Protein AF-A0A358RMM8-F1 (afdb_monomer_lite)

Sequence (180 aa):
MFLTFLRESLRFSTVFLYGSTGETITQKSGHLNLGTPGVMCIGAIGGSFGELWYIRSLSDLSQMNGFLAVFIPILTALLFGGLAGVLFSFFTVTLRCNQNVVGLTITTFGVGLNKFVLGNMDNTGFGEAWKYFIKSFPCANDNWFTQLFFSYGTLVYLALIIAVIVTIVFKKTRVGLTLR

pLDDT: mean 84.47, std 10.39, range [49.59, 96.62]

Secondary structure (DSSP, 8-state):
-HHHHHHHHHHHHHHHHHHHHHHHHHHHTT---TTHHHHHHHHHHHHHHHHHHHHHH-S-GGG--HHHHHHHHHHHHHHHHHHHHHHHHIIIIIS---HHHHHHHHHHHHHHHHHHHHHTS--TTHHHHHHHHH-----S---HHHHHHS-S-HHHHHHHHHHHHHHHHHHHSHHHHHT-

Foldseek 3Di:
DVLVVLQVVLVVVLLVLVLVLVQVLQVLQVARALQSQLLQLQLQLQLVVQLVVQVVVDPDLVPDDLVSLPVRSNVRSCVRSVVLVVVLCCCCPVVVDDNVVSRVVSNVVSVVVSCVRVVPDDCPSVVVSVCSQQDFDPDPDPDPVCCNPGRHGPSSVVSVVSSVVSVCCLPPHPVVVVSD

Radius of gyration: 18.49 Å; chains: 1; bounding box: 54×29×51 Å

Structure (mmCIF, N/CA/C/O backbone):
data_AF-A0A358RMM8-F1
#
_entry.id   AF-A0A358RMM8-F1
#
loop_
_atom_site.group_PDB
_atom_site.id
_atom_site.type_symbol
_atom_site.label_atom_id
_atom_site.label_alt_id
_atom_site.label_comp_id
_atom_site.label_asym_id
_atom_site.label_entity_id
_atom_site.label_seq_id
_atom_site.pdbx_PDB_ins_code
_atom_site.Cartn_x
_atom_site.Cartn_y
_atom_site.Cartn_z
_atom_site.occupancy
_atom_site.B_iso_or_equiv
_atom_site.auth_seq_id
_atom_site.auth_comp_id
_atom_site.auth_asym_id
_atom_site.auth_atom_id
_atom_site.pdbx_PDB_model_num
ATOM 1 N N . MET A 1 1 ? 23.480 -16.554 -6.316 1.00 76.00 1 MET A N 1
ATOM 2 C CA . MET A 1 1 ? 22.269 -17.265 -5.847 1.00 76.00 1 MET A CA 1
ATOM 3 C C . MET A 1 1 ? 21.870 -16.868 -4.423 1.00 76.00 1 MET A C 1
ATOM 5 O O . MET A 1 1 ? 20.740 -16.446 -4.232 1.00 76.00 1 MET A O 1
ATOM 9 N N . PHE A 1 2 ? 22.772 -16.920 -3.434 1.00 83.88 2 PHE A N 1
ATOM 10 C CA . PHE A 1 2 ? 22.444 -16.519 -2.053 1.00 83.88 2 PHE A CA 1
ATOM 11 C C . PHE A 1 2 ? 22.125 -15.015 -1.898 1.00 83.88 2 PHE A C 1
ATOM 13 O O . PHE A 1 2 ? 21.100 -14.650 -1.331 1.00 83.88 2 PHE A O 1
ATOM 20 N N . LEU A 1 3 ? 22.942 -14.129 -2.481 1.00 77.19 3 LEU A N 1
ATOM 21 C CA . LEU A 1 3 ? 22.720 -12.672 -2.421 1.00 77.19 3 LEU A CA 1
ATOM 22 C C . LEU A 1 3 ? 21.429 -12.220 -3.125 1.00 77.19 3 LEU A C 1
ATOM 24 O O . LEU A 1 3 ? 20.784 -11.269 -2.694 1.00 77.19 3 LEU A O 1
ATOM 28 N N . THR A 1 4 ? 21.038 -12.894 -4.208 1.00 78.88 4 THR A N 1
ATOM 29 C CA . THR A 1 4 ? 19.780 -12.611 -4.914 1.00 78.88 4 THR A CA 1
ATOM 30 C C . THR A 1 4 ? 18.577 -13.082 -4.102 1.00 78.88 4 THR A C 1
ATOM 32 O O . THR A 1 4 ? 17.610 -12.339 -3.983 1.00 78.88 4 THR A O 1
ATOM 35 N N . PHE A 1 5 ? 18.667 -14.256 -3.470 1.00 85.44 5 PHE A N 1
ATOM 36 C CA . PHE A 1 5 ? 17.642 -14.741 -2.543 1.00 85.44 5 PHE A CA 1
ATOM 37 C C . PHE A 1 5 ? 17.411 -13.769 -1.375 1.00 85.44 5 PHE A C 1
ATOM 39 O O . PHE A 1 5 ? 16.267 -13.423 -1.079 1.00 85.44 5 PHE A O 1
ATOM 46 N N . LEU A 1 6 ? 18.484 -13.281 -0.745 1.00 82.81 6 LEU A N 1
ATOM 47 C CA . LEU A 1 6 ? 18.395 -12.365 0.396 1.00 82.81 6 LEU A CA 1
ATOM 48 C C . LEU A 1 6 ? 17.762 -11.018 0.004 1.00 82.81 6 LEU A C 1
ATOM 50 O O . LEU A 1 6 ? 16.899 -10.505 0.715 1.00 82.81 6 LEU A O 1
ATOM 54 N N . ARG A 1 7 ? 18.124 -10.489 -1.170 1.00 79.75 7 ARG A N 1
ATOM 55 C CA . ARG A 1 7 ? 17.565 -9.242 -1.711 1.00 79.75 7 ARG A CA 1
ATOM 56 C C . ARG A 1 7 ? 16.063 -9.342 -1.984 1.00 79.75 7 ARG A C 1
ATOM 58 O O . ARG A 1 7 ? 15.304 -8.469 -1.569 1.00 79.75 7 ARG A O 1
ATOM 65 N N . GLU A 1 8 ? 15.627 -10.405 -2.657 1.00 81.81 8 GLU A N 1
ATOM 66 C CA . GLU A 1 8 ? 14.204 -10.617 -2.950 1.00 81.81 8 GLU A CA 1
ATOM 67 C C . GLU A 1 8 ? 13.405 -10.877 -1.666 1.00 81.81 8 GLU A C 1
ATOM 69 O O . GLU A 1 8 ? 12.317 -10.327 -1.497 1.00 81.81 8 GLU A O 1
ATOM 74 N N . SER A 1 9 ? 13.974 -11.622 -0.712 1.00 86.25 9 SER A N 1
ATOM 75 C CA . SER A 1 9 ? 13.347 -11.871 0.595 1.00 86.25 9 SER A CA 1
ATOM 76 C C . SER A 1 9 ? 13.086 -10.574 1.367 1.00 86.25 9 SER A C 1
ATOM 78 O O . SER A 1 9 ? 12.009 -10.402 1.942 1.00 86.25 9 SER A O 1
ATOM 80 N N . LEU A 1 10 ? 14.029 -9.626 1.345 1.00 84.50 10 LEU A N 1
ATOM 81 C CA . LEU A 1 10 ? 13.852 -8.308 1.966 1.00 84.50 10 LEU A CA 1
ATOM 82 C C . LEU A 1 10 ? 12.796 -7.463 1.240 1.00 84.50 10 LEU A C 1
ATOM 84 O O . LEU A 1 10 ? 11.979 -6.800 1.889 1.00 84.50 10 LEU A O 1
ATOM 88 N N . ARG A 1 11 ? 12.739 -7.542 -0.095 1.00 82.06 11 ARG A N 1
ATOM 89 C CA . ARG A 1 11 ? 11.693 -6.866 -0.876 1.00 82.06 11 ARG A CA 1
ATOM 90 C C . ARG A 1 11 ? 10.300 -7.398 -0.533 1.00 82.06 11 ARG A C 1
ATOM 92 O O . ARG A 1 11 ? 9.399 -6.602 -0.285 1.00 82.06 11 ARG A O 1
ATOM 99 N N . PHE A 1 12 ? 10.129 -8.716 -0.430 1.00 86.12 12 PHE A N 1
ATOM 100 C CA . PHE A 1 12 ? 8.861 -9.320 0.001 1.00 86.12 12 PHE A CA 1
ATOM 101 C C . PHE A 1 12 ? 8.510 -8.978 1.453 1.00 86.12 12 PHE A C 1
ATOM 103 O O . PHE A 1 12 ? 7.369 -8.620 1.744 1.00 86.12 12 PHE A O 1
ATOM 110 N N . SER A 1 13 ? 9.493 -9.006 2.355 1.00 88.56 13 SER A N 1
ATOM 111 C CA . SER A 1 13 ? 9.302 -8.644 3.767 1.00 88.56 13 SER A CA 1
ATOM 112 C C . SER A 1 13 ? 8.791 -7.212 3.942 1.00 88.56 13 SER A C 1
ATOM 114 O O . SER A 1 13 ? 8.026 -6.940 4.862 1.00 88.56 13 SER A O 1
ATOM 116 N N . THR A 1 14 ? 9.150 -6.301 3.034 1.00 89.25 14 THR A N 1
ATOM 117 C CA . THR A 1 14 ? 8.684 -4.904 3.057 1.00 89.25 14 THR A CA 1
ATOM 118 C C . THR A 1 14 ? 7.162 -4.800 2.938 1.00 89.25 14 THR A C 1
ATOM 120 O O . THR A 1 14 ? 6.541 -4.004 3.641 1.00 89.25 14 THR A O 1
ATOM 123 N N . VAL A 1 15 ? 6.537 -5.630 2.096 1.00 89.50 15 VAL A N 1
ATOM 124 C CA . VAL A 1 15 ? 5.073 -5.653 1.930 1.00 89.50 15 VAL A CA 1
ATOM 125 C C . VAL A 1 15 ? 4.395 -6.052 3.244 1.00 89.50 15 VAL A C 1
ATOM 127 O O . VAL A 1 15 ? 3.445 -5.403 3.683 1.00 89.50 15 VAL A O 1
ATOM 130 N N . PHE A 1 16 ? 4.938 -7.065 3.924 1.00 90.62 16 PHE A N 1
ATOM 131 C CA . PHE A 1 16 ? 4.472 -7.475 5.248 1.00 90.62 16 PHE A CA 1
ATOM 132 C C . PHE A 1 16 ? 4.758 -6.427 6.328 1.00 90.62 16 PHE A C 1
ATOM 134 O O . PHE A 1 16 ? 3.953 -6.277 7.247 1.00 90.62 16 PHE A O 1
ATOM 141 N N . LEU A 1 17 ? 5.855 -5.671 6.226 1.00 92.81 17 LEU A N 1
ATOM 142 C CA . LEU A 1 17 ? 6.174 -4.596 7.167 1.00 92.81 17 LEU A CA 1
ATOM 143 C C . LEU A 1 17 ? 5.111 -3.489 7.131 1.00 92.81 17 LEU A C 1
ATOM 145 O O . LEU A 1 17 ? 4.651 -3.064 8.189 1.00 92.81 17 LEU A O 1
ATOM 149 N N . TYR A 1 18 ? 4.660 -3.071 5.944 1.00 91.75 18 TYR A N 1
ATOM 150 C CA . TYR A 1 18 ? 3.551 -2.116 5.817 1.00 91.75 18 TYR A CA 1
ATOM 151 C C . TYR A 1 18 ? 2.260 -2.642 6.451 1.00 91.75 18 TYR A C 1
ATOM 153 O O . TYR A 1 18 ? 1.663 -1.956 7.283 1.00 91.75 18 TYR A O 1
ATOM 161 N N . GLY A 1 19 ? 1.854 -3.865 6.091 1.00 91.00 19 GLY A N 1
ATOM 162 C CA . GLY A 1 19 ? 0.629 -4.481 6.609 1.00 91.00 19 GLY A CA 1
ATOM 163 C C . GLY A 1 19 ? 0.654 -4.637 8.131 1.00 91.00 19 GLY A C 1
ATOM 164 O O . GLY A 1 19 ? -0.233 -4.143 8.823 1.00 91.00 19 GLY A O 1
ATOM 165 N N . SER A 1 20 ? 1.716 -5.242 8.666 1.00 91.25 20 SER A N 1
ATOM 166 C CA . SER A 1 20 ? 1.875 -5.476 10.109 1.00 91.25 20 SER A CA 1
ATOM 167 C C . SER A 1 20 ? 1.987 -4.185 10.921 1.00 91.25 20 SER A C 1
ATOM 169 O O . SER A 1 20 ? 1.448 -4.116 12.026 1.00 91.25 20 SER A O 1
ATOM 171 N N . THR A 1 21 ? 2.627 -3.139 10.388 1.00 92.44 21 THR A N 1
ATOM 172 C CA . THR A 1 21 ? 2.694 -1.835 11.066 1.00 92.44 21 THR A CA 1
ATOM 173 C C . THR A 1 21 ? 1.305 -1.203 11.170 1.00 92.44 21 THR A C 1
ATOM 175 O O . THR A 1 21 ? 0.922 -0.744 12.246 1.00 92.44 21 THR A O 1
ATOM 178 N N . GLY A 1 22 ? 0.518 -1.226 10.088 1.00 89.88 22 GLY A N 1
ATOM 179 C CA . GLY A 1 22 ? -0.867 -0.741 10.096 1.00 89.88 22 GLY A CA 1
ATOM 180 C C . GLY A 1 22 ? -1.774 -1.548 11.031 1.00 89.88 22 GLY A C 1
ATOM 181 O O . GLY A 1 22 ? -2.558 -0.986 11.802 1.00 89.88 22 GLY A O 1
ATOM 182 N N . GLU A 1 23 ? -1.625 -2.870 11.025 1.00 89.38 23 GLU A N 1
ATOM 183 C CA . GLU A 1 23 ? -2.410 -3.754 11.882 1.00 89.38 23 GLU A CA 1
ATOM 184 C C . GLU A 1 23 ? -2.037 -3.606 13.360 1.00 89.38 23 GLU A C 1
ATOM 186 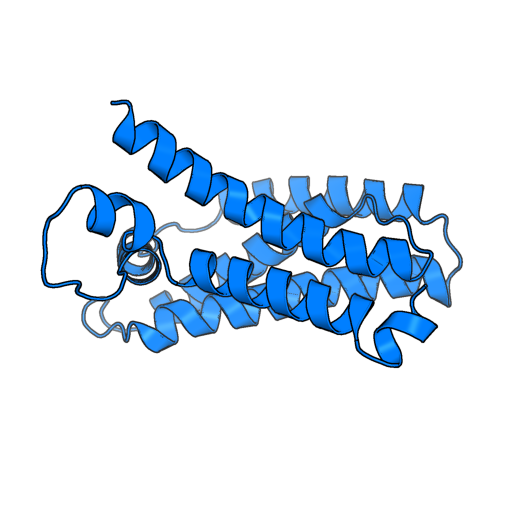O O . GLU A 1 23 ? -2.924 -3.567 14.207 1.00 89.38 23 GLU A O 1
ATOM 191 N N . THR A 1 24 ? -0.757 -3.388 13.680 1.00 90.00 24 THR A N 1
ATOM 192 C CA . THR A 1 24 ? -0.313 -3.061 15.046 1.00 90.00 24 THR A CA 1
ATOM 193 C C . THR A 1 24 ? -1.024 -1.815 15.570 1.00 90.00 24 THR A C 1
ATOM 195 O O . THR A 1 24 ? -1.453 -1.789 16.724 1.00 90.00 24 THR A O 1
ATOM 198 N N . ILE A 1 25 ? -1.188 -0.787 14.729 1.00 89.31 25 ILE A N 1
ATOM 199 C CA . ILE A 1 25 ? -1.910 0.434 15.108 1.00 89.31 25 ILE A CA 1
ATOM 200 C C . ILE A 1 25 ? -3.386 0.144 15.379 1.00 89.31 25 ILE A C 1
ATOM 202 O O . ILE A 1 25 ? -3.936 0.624 16.369 1.00 89.31 25 ILE A O 1
ATOM 206 N N . THR A 1 26 ? -4.003 -0.686 14.544 1.00 87.56 26 THR A N 1
ATOM 207 C CA . THR A 1 26 ? -5.431 -1.023 14.639 1.00 87.56 26 THR A CA 1
ATOM 208 C C . THR A 1 26 ? -5.734 -1.930 15.838 1.00 87.56 26 THR A C 1
ATOM 210 O O . THR A 1 26 ? -6.702 -1.719 16.563 1.00 87.56 26 THR A O 1
ATOM 213 N N . GLN A 1 27 ? -4.865 -2.901 16.123 1.00 87.62 27 GLN A N 1
ATOM 214 C CA . GLN A 1 27 ? -5.005 -3.773 17.291 1.00 87.62 27 GLN A CA 1
ATOM 215 C C . GLN A 1 27 ? -4.853 -2.996 18.597 1.00 87.62 27 GLN A C 1
ATOM 217 O O . GLN A 1 27 ? -5.576 -3.252 19.559 1.00 87.62 27 GLN A O 1
ATOM 222 N N . LYS A 1 28 ? -3.940 -2.020 18.632 1.00 85.19 28 LYS A N 1
ATOM 223 C CA . LYS A 1 28 ? -3.779 -1.136 19.789 1.00 85.19 28 LYS A CA 1
ATOM 224 C C . LYS A 1 28 ? -5.023 -0.276 20.031 1.00 85.19 28 LYS A C 1
ATOM 226 O O . LYS A 1 28 ? -5.439 -0.153 21.173 1.00 85.19 28 LYS A O 1
ATOM 231 N N . SER A 1 29 ? -5.717 0.176 18.985 1.00 80.75 29 SER A N 1
ATOM 232 C CA . SER A 1 29 ? -7.010 0.867 19.128 1.00 80.75 29 SER A CA 1
ATOM 233 C C . SER A 1 29 ? -8.206 -0.049 19.456 1.00 80.75 29 SER A C 1
ATOM 235 O O . SER A 1 29 ? -9.355 0.396 19.397 1.00 80.75 29 SER A O 1
ATOM 237 N N . GLY A 1 30 ? -7.976 -1.323 19.791 1.00 81.25 30 GLY A N 1
ATOM 238 C CA . GLY A 1 30 ? -9.018 -2.261 20.215 1.00 81.25 30 GLY A CA 1
ATOM 239 C C . GLY A 1 30 ? -9.791 -2.928 19.075 1.00 81.25 30 GLY A C 1
ATOM 240 O O . GLY A 1 30 ? -10.842 -3.515 19.325 1.00 81.25 30 GLY A O 1
ATOM 241 N N . HIS A 1 31 ? -9.297 -2.848 17.835 1.00 77.88 31 HIS A N 1
ATOM 242 C CA . HIS A 1 31 ? -9.926 -3.477 16.672 1.00 77.88 31 HIS A CA 1
ATOM 243 C C . HIS A 1 31 ? -9.031 -4.580 16.106 1.00 77.88 31 HIS A C 1
ATOM 245 O O . HIS A 1 31 ? -7.882 -4.344 15.735 1.00 77.88 31 HIS A O 1
ATOM 251 N N . LEU A 1 32 ? -9.563 -5.794 15.987 1.00 77.69 32 LEU A N 1
ATOM 252 C CA . LEU A 1 32 ? -8.839 -6.902 15.367 1.00 77.69 32 LEU A CA 1
ATOM 253 C C . LEU A 1 32 ? -9.298 -7.042 13.912 1.00 77.69 32 LEU A C 1
ATOM 255 O O . LEU A 1 32 ? -10.344 -7.622 13.625 1.00 77.69 32 LEU A O 1
ATOM 259 N N . ASN A 1 33 ? -8.540 -6.445 12.991 1.00 80.69 33 ASN A N 1
ATOM 260 C CA . ASN A 1 33 ? -8.920 -6.365 11.583 1.00 80.69 33 ASN A CA 1
ATOM 261 C C . ASN A 1 33 ? -8.290 -7.494 10.756 1.00 80.69 33 ASN A C 1
ATOM 263 O O . ASN A 1 33 ? -7.222 -7.338 10.177 1.00 80.69 33 ASN A O 1
ATOM 267 N N . LEU A 1 34 ? -9.009 -8.609 10.615 1.00 85.12 34 LEU A N 1
ATOM 268 C CA . LEU A 1 34 ? -8.633 -9.705 9.704 1.00 85.12 34 LEU A CA 1
ATOM 269 C C . LEU A 1 34 ? -8.841 -9.362 8.211 1.00 85.12 34 LEU A C 1
ATOM 271 O O . LEU A 1 34 ? -8.634 -10.200 7.332 1.00 85.12 34 LEU A O 1
ATOM 275 N N . GLY A 1 35 ? -9.259 -8.128 7.918 1.00 88.00 35 GLY A N 1
ATOM 276 C CA . GLY A 1 35 ? -9.442 -7.556 6.587 1.00 88.00 35 GLY A CA 1
ATOM 277 C C . GLY A 1 35 ? -8.182 -6.965 5.956 1.00 88.00 35 GLY A C 1
ATOM 278 O O . GLY A 1 35 ? -8.230 -6.608 4.777 1.00 88.00 35 GLY A O 1
ATOM 279 N N . THR A 1 36 ? -7.060 -6.858 6.686 1.00 91.56 36 THR A N 1
ATOM 280 C CA . THR A 1 36 ? -5.814 -6.242 6.182 1.00 91.56 36 THR A CA 1
ATOM 281 C C . THR A 1 36 ? -5.370 -6.803 4.823 1.00 91.56 36 THR A C 1
ATOM 283 O O . THR A 1 36 ? -5.114 -6.000 3.923 1.00 91.56 36 THR A O 1
ATOM 286 N N . PRO A 1 37 ? -5.345 -8.134 4.585 1.00 92.19 37 PRO A N 1
ATOM 287 C CA . PRO A 1 37 ? -4.954 -8.674 3.280 1.00 92.19 37 PRO A CA 1
ATOM 288 C C . PRO A 1 37 ? -5.880 -8.231 2.135 1.00 92.19 37 PRO A C 1
ATOM 290 O O . PRO A 1 37 ? -5.409 -7.947 1.033 1.00 92.19 37 PRO A O 1
ATOM 293 N N . GLY A 1 38 ? -7.188 -8.121 2.392 1.00 93.12 38 GLY A N 1
ATOM 294 C CA . GLY A 1 38 ? -8.155 -7.587 1.429 1.00 93.12 38 GLY A CA 1
ATOM 295 C C . GLY A 1 38 ? -7.920 -6.122 1.108 1.00 93.12 38 GLY A C 1
ATOM 296 O O . GLY A 1 38 ? -7.892 -5.747 -0.061 1.00 93.12 38 GLY A O 1
ATOM 297 N N . VAL A 1 39 ? -7.691 -5.305 2.138 1.00 94.19 39 VAL A N 1
ATOM 298 C CA . VAL A 1 39 ? -7.376 -3.877 1.984 1.00 94.19 39 VAL A CA 1
ATOM 299 C C . VAL A 1 39 ? -6.085 -3.690 1.185 1.00 94.19 39 VAL A C 1
ATOM 301 O O . VAL A 1 39 ? -6.041 -2.842 0.297 1.00 94.19 39 VAL A O 1
ATOM 304 N N . MET A 1 40 ? -5.061 -4.516 1.426 1.00 94.56 40 MET A N 1
ATOM 305 C CA . MET A 1 40 ? -3.825 -4.514 0.634 1.00 94.56 40 MET A CA 1
ATOM 306 C C . MET A 1 40 ? -4.089 -4.860 -0.837 1.00 94.56 40 MET A C 1
ATOM 308 O O . MET A 1 40 ? -3.548 -4.200 -1.719 1.00 94.56 40 MET A O 1
ATOM 312 N N . CYS A 1 41 ? -4.949 -5.846 -1.112 1.00 94.69 41 CYS A N 1
ATOM 313 C CA . CYS A 1 41 ? -5.349 -6.200 -2.477 1.00 94.69 41 CYS A CA 1
ATOM 314 C C . CYS A 1 41 ? -6.113 -5.060 -3.173 1.00 94.69 41 CYS A C 1
ATOM 316 O O . CYS A 1 41 ? -5.836 -4.751 -4.327 1.00 94.69 41 CYS A O 1
ATOM 318 N N . ILE A 1 42 ? -7.035 -4.393 -2.473 1.00 95.75 42 ILE A N 1
ATOM 319 C CA . ILE A 1 42 ? -7.784 -3.243 -3.008 1.00 95.75 42 ILE A CA 1
ATOM 320 C C . ILE A 1 42 ? -6.850 -2.046 -3.250 1.00 95.75 42 ILE A C 1
ATOM 322 O O . ILE A 1 42 ? -6.961 -1.372 -4.273 1.00 95.75 42 ILE A O 1
ATOM 326 N N . GLY A 1 43 ? -5.890 -1.810 -2.354 1.00 95.06 43 GLY A N 1
ATOM 327 C CA . GLY A 1 43 ? -4.837 -0.815 -2.550 1.00 95.06 43 GLY A CA 1
ATOM 328 C C . GLY A 1 43 ? -3.950 -1.130 -3.758 1.00 95.06 43 GLY A C 1
ATOM 329 O O . GLY A 1 43 ? -3.639 -0.225 -4.527 1.00 95.06 43 GLY A O 1
ATOM 330 N N . ALA A 1 44 ? -3.599 -2.403 -3.977 1.00 93.19 44 ALA A N 1
ATOM 331 C CA . ALA A 1 44 ? -2.849 -2.833 -5.157 1.00 93.19 44 ALA A CA 1
ATOM 332 C C . ALA A 1 44 ? -3.618 -2.545 -6.456 1.00 93.19 44 ALA A C 1
ATOM 334 O O . ALA A 1 44 ? -3.038 -1.983 -7.381 1.00 93.19 44 ALA A O 1
ATOM 335 N N . ILE A 1 45 ? -4.929 -2.818 -6.487 1.00 94.25 45 ILE A N 1
ATOM 336 C CA . ILE A 1 45 ? -5.801 -2.437 -7.611 1.00 94.25 45 ILE A CA 1
ATOM 337 C C . ILE A 1 45 ? -5.734 -0.930 -7.870 1.00 94.25 45 ILE A C 1
ATOM 339 O O . ILE A 1 45 ? -5.521 -0.513 -9.006 1.00 94.25 45 ILE A O 1
ATOM 343 N N . GLY A 1 46 ? -5.891 -0.116 -6.822 1.00 94.69 46 GLY A N 1
ATOM 344 C CA . GLY A 1 46 ? -5.829 1.340 -6.936 1.00 94.69 46 GLY A CA 1
ATOM 345 C C . GLY A 1 46 ? -4.494 1.830 -7.490 1.00 94.69 46 GLY A C 1
ATOM 346 O O . GLY A 1 46 ? -4.482 2.642 -8.412 1.00 94.69 46 GLY A O 1
ATOM 347 N N . GLY A 1 47 ? -3.383 1.295 -6.978 1.00 92.75 47 GLY A N 1
ATOM 348 C CA . GLY A 1 47 ? -2.036 1.639 -7.432 1.00 92.75 47 GLY A CA 1
ATOM 349 C C . GLY A 1 47 ? -1.791 1.270 -8.892 1.00 92.75 47 GLY A C 1
ATOM 350 O O . GLY A 1 47 ? -1.364 2.123 -9.668 1.00 92.75 47 GLY A O 1
ATOM 351 N N . SER A 1 48 ? -2.135 0.042 -9.293 1.00 90.88 48 SER A N 1
ATOM 352 C CA . SER A 1 48 ? -2.028 -0.393 -10.690 1.00 90.88 48 SER A CA 1
ATOM 353 C C . SER A 1 48 ? -2.908 0.449 -11.613 1.00 90.88 48 SER A C 1
ATOM 355 O O . SER A 1 48 ? -2.492 0.801 -12.716 1.00 90.88 48 SER A O 1
ATOM 357 N N . PHE A 1 49 ? -4.110 0.826 -11.169 1.00 91.31 49 PHE A N 1
ATOM 358 C CA . PHE A 1 49 ? -4.991 1.709 -11.932 1.00 91.31 49 PHE A CA 1
ATOM 359 C C . PHE A 1 49 ? -4.403 3.111 -12.100 1.00 91.31 49 PHE A C 1
ATOM 361 O O . PHE A 1 49 ? -4.428 3.650 -13.205 1.00 91.31 49 PHE A O 1
ATOM 368 N N . GLY A 1 50 ? -3.829 3.685 -11.039 1.00 90.50 50 GLY A N 1
ATOM 369 C CA . GLY A 1 50 ? -3.134 4.970 -11.108 1.00 90.50 50 GLY A CA 1
ATOM 370 C C . GLY A 1 50 ? -1.913 4.942 -12.024 1.00 90.50 50 GLY A C 1
ATOM 371 O O . GLY A 1 50 ? -1.680 5.896 -12.764 1.00 90.50 50 GLY A O 1
ATOM 372 N N . GLU A 1 51 ? -1.167 3.839 -12.017 1.00 89.81 51 GLU A N 1
ATOM 373 C CA . GLU A 1 51 ? -0.018 3.623 -12.899 1.00 89.81 51 GLU A CA 1
ATOM 374 C C . GLU A 1 51 ? -0.440 3.557 -14.368 1.00 89.81 51 GLU A C 1
ATOM 376 O O . GLU A 1 51 ? 0.081 4.308 -15.192 1.00 89.81 51 GLU A O 1
ATOM 381 N N . LEU A 1 52 ? -1.446 2.739 -14.691 1.00 89.69 52 LEU A N 1
ATOM 382 C CA . LEU A 1 52 ? -1.971 2.636 -16.052 1.00 89.69 52 LEU A CA 1
ATOM 383 C C . LEU A 1 52 ? -2.579 3.958 -16.527 1.00 89.69 52 LEU A C 1
ATOM 385 O O . LEU A 1 52 ? -2.391 4.342 -17.680 1.00 89.69 52 LEU A O 1
ATOM 389 N N . TRP A 1 53 ? -3.302 4.661 -15.653 1.00 89.12 53 TRP A N 1
ATOM 390 C CA . TRP A 1 53 ? -3.863 5.971 -15.970 1.00 89.12 53 TRP A CA 1
ATOM 391 C C . TRP A 1 53 ? -2.764 6.975 -16.325 1.00 89.12 53 TRP A C 1
ATOM 393 O O . TRP A 1 53 ? -2.871 7.666 -17.337 1.00 89.12 53 TRP A O 1
ATOM 403 N N . TYR A 1 54 ? -1.681 7.002 -15.545 1.00 88.12 54 TYR A N 1
ATOM 404 C CA . TYR A 1 54 ? -0.531 7.841 -15.847 1.00 88.12 54 TYR A CA 1
ATOM 405 C C . TYR A 1 54 ? 0.120 7.433 -17.170 1.00 88.12 54 TYR A C 1
ATOM 407 O O . TYR A 1 54 ? 0.246 8.278 -18.048 1.00 88.12 54 TYR A O 1
ATOM 415 N N . ILE A 1 55 ? 0.437 6.153 -17.376 1.00 86.81 55 ILE A N 1
ATOM 416 C CA . ILE A 1 55 ? 1.058 5.668 -18.620 1.00 86.81 55 ILE A CA 1
ATOM 417 C C . ILE A 1 55 ? 0.215 6.035 -19.848 1.00 86.81 55 ILE A C 1
ATOM 419 O O . ILE A 1 55 ? 0.752 6.538 -20.829 1.00 86.81 55 ILE A O 1
ATOM 423 N N . ARG A 1 56 ? -1.108 5.849 -19.786 1.00 86.19 56 ARG A N 1
ATOM 424 C CA . ARG A 1 56 ? -2.028 6.192 -20.885 1.00 86.19 56 ARG A CA 1
ATOM 425 C C . ARG A 1 56 ? -2.174 7.693 -21.123 1.00 86.19 56 ARG A C 1
ATOM 427 O O . ARG A 1 56 ? -2.599 8.085 -22.204 1.00 86.19 56 ARG A O 1
ATOM 434 N N . SER A 1 57 ? -1.863 8.522 -20.129 1.00 85.94 57 SER A N 1
ATOM 435 C CA . SER A 1 57 ? -1.861 9.980 -20.285 1.00 85.94 57 SER A CA 1
ATOM 436 C C . SER A 1 57 ? -0.632 10.501 -21.036 1.00 85.94 57 SER A C 1
ATOM 438 O O . SER A 1 57 ? -0.646 11.639 -21.502 1.00 85.94 57 SER A O 1
ATOM 440 N N . LEU A 1 58 ? 0.420 9.685 -21.176 1.00 84.38 58 LEU A N 1
ATOM 441 C CA . LEU A 1 58 ? 1.616 10.049 -21.924 1.00 84.38 58 LEU A CA 1
ATOM 442 C C . LEU A 1 58 ? 1.471 9.693 -23.404 1.00 84.38 58 LEU A C 1
ATOM 444 O O . LEU A 1 58 ? 1.076 8.586 -23.755 1.00 84.38 58 LEU A O 1
ATOM 448 N N . SER A 1 59 ? 1.880 10.623 -24.269 1.00 75.44 59 SER A N 1
ATOM 449 C CA . SER A 1 59 ? 1.986 10.377 -25.711 1.00 75.44 59 SER A CA 1
ATOM 450 C C . SER A 1 59 ? 3.107 9.390 -26.052 1.00 75.44 59 SER A C 1
ATOM 452 O O . SER A 1 59 ? 2.963 8.615 -26.987 1.00 75.44 59 SER A O 1
ATOM 454 N N . ASP A 1 60 ? 4.200 9.405 -25.277 1.00 76.38 60 ASP A N 1
ATOM 455 C CA . ASP A 1 60 ? 5.350 8.509 -25.417 1.00 76.38 60 ASP A CA 1
ATOM 456 C C . ASP A 1 60 ? 5.895 8.091 -24.045 1.00 76.38 60 ASP A C 1
ATOM 458 O O . ASP A 1 60 ? 6.103 8.925 -23.159 1.00 76.38 60 ASP A O 1
ATOM 462 N N . LEU A 1 61 ? 6.238 6.806 -23.897 1.00 74.00 61 LEU A N 1
ATOM 463 C CA . LEU A 1 61 ? 6.859 6.241 -22.685 1.00 74.00 61 LEU A CA 1
ATOM 464 C C . LEU A 1 61 ? 8.233 6.862 -22.358 1.00 74.00 61 LEU A C 1
ATOM 466 O O . LEU A 1 61 ? 8.698 6.778 -21.224 1.00 74.00 61 LEU A O 1
ATOM 470 N N . SER A 1 62 ? 8.889 7.502 -23.329 1.00 70.69 62 SER A N 1
ATOM 471 C CA . SER A 1 62 ? 10.183 8.175 -23.145 1.00 70.69 62 SER A CA 1
ATOM 472 C C . SER A 1 62 ? 10.079 9.501 -22.380 1.00 70.69 62 SER A C 1
ATOM 474 O O . SER A 1 62 ? 11.066 9.941 -21.793 1.00 70.69 62 SER A O 1
ATOM 476 N N . GLN A 1 63 ? 8.891 10.114 -22.328 1.00 76.12 63 GLN A N 1
ATOM 477 C CA . GLN A 1 63 ? 8.625 11.357 -21.587 1.00 76.12 63 GLN A CA 1
ATOM 478 C C . GLN A 1 63 ? 8.272 11.103 -20.114 1.00 76.12 63 GLN A C 1
ATOM 480 O O . GLN A 1 63 ? 7.826 12.002 -19.398 1.00 76.12 63 GLN A O 1
ATOM 485 N N . MET A 1 64 ? 8.446 9.868 -19.643 1.00 77.50 64 MET A N 1
ATOM 486 C CA . MET A 1 64 ? 7.994 9.474 -18.322 1.00 77.50 64 MET A CA 1
ATOM 487 C C . MET A 1 64 ? 8.836 10.116 -17.222 1.00 77.50 64 MET A C 1
ATOM 489 O O . MET A 1 64 ? 9.999 9.776 -16.990 1.00 77.50 64 MET A O 1
ATOM 493 N N . ASN A 1 65 ? 8.212 11.044 -16.496 1.00 82.19 65 ASN A N 1
ATOM 494 C CA . ASN A 1 65 ? 8.806 11.621 -15.305 1.00 82.19 65 ASN A CA 1
ATOM 495 C C . ASN A 1 65 ? 8.777 10.583 -14.176 1.00 82.19 65 ASN A C 1
ATOM 497 O O . ASN A 1 65 ? 7.706 10.177 -13.719 1.00 82.19 65 ASN A O 1
ATOM 501 N N . GLY A 1 66 ? 9.960 10.172 -13.717 1.00 78.31 66 GLY A N 1
ATOM 502 C CA . GLY A 1 66 ? 10.108 9.150 -12.683 1.00 78.31 66 GLY A CA 1
ATOM 503 C C . GLY A 1 66 ? 9.461 9.508 -11.347 1.00 78.31 66 GLY A C 1
ATOM 504 O O . GLY A 1 66 ? 9.005 8.617 -10.639 1.00 78.31 66 GLY A O 1
ATOM 505 N N . PHE A 1 67 ? 9.366 10.799 -11.013 1.00 81.88 67 PHE A N 1
ATOM 506 C CA . PHE A 1 67 ? 8.696 11.227 -9.786 1.00 81.88 67 PHE A CA 1
ATOM 507 C C . PHE A 1 67 ? 7.184 10.987 -9.862 1.00 81.88 67 PHE A C 1
ATOM 509 O O . PHE A 1 67 ? 6.613 10.375 -8.962 1.00 81.88 67 PHE A O 1
ATOM 516 N N . LEU A 1 68 ? 6.540 11.409 -10.957 1.00 84.12 68 LEU A N 1
ATOM 517 C CA . LEU A 1 68 ? 5.097 11.227 -11.150 1.00 84.12 68 LEU A CA 1
ATOM 518 C C . LEU A 1 68 ? 4.739 9.746 -11.329 1.00 84.12 68 LEU A C 1
ATOM 520 O O . LEU A 1 68 ? 3.734 9.302 -10.776 1.00 84.12 68 LEU A O 1
ATOM 524 N N . ALA A 1 69 ? 5.600 8.987 -12.017 1.00 84.12 69 ALA A N 1
ATOM 525 C CA . ALA A 1 69 ? 5.444 7.548 -12.220 1.00 84.12 69 ALA A CA 1
ATOM 526 C C . ALA A 1 69 ? 5.348 6.765 -10.903 1.00 84.12 69 ALA A C 1
ATOM 528 O O . ALA A 1 69 ? 4.659 5.757 -10.845 1.00 84.12 69 ALA A O 1
ATOM 529 N N . VAL A 1 70 ? 6.016 7.229 -9.843 1.00 84.69 70 VAL A N 1
ATOM 530 C CA . VAL A 1 70 ? 5.987 6.590 -8.518 1.00 84.69 70 VAL A CA 1
ATOM 531 C C . VAL A 1 70 ? 4.926 7.219 -7.613 1.00 84.69 70 VAL A C 1
ATOM 533 O O . VAL A 1 70 ? 4.236 6.519 -6.873 1.00 84.69 70 VAL A O 1
ATOM 536 N N . PHE A 1 71 ? 4.762 8.540 -7.668 1.00 88.25 71 PHE A N 1
ATOM 537 C CA . PHE A 1 71 ? 3.872 9.266 -6.765 1.00 88.25 71 PHE A CA 1
ATOM 538 C C . PHE A 1 71 ? 2.385 8.990 -7.030 1.00 88.25 71 PHE A C 1
ATOM 540 O O . PHE A 1 71 ? 1.621 8.803 -6.081 1.00 88.25 71 PHE A O 1
ATOM 547 N N . ILE A 1 72 ? 1.968 8.920 -8.300 1.00 90.81 72 ILE A N 1
ATOM 548 C CA . ILE A 1 72 ? 0.561 8.699 -8.673 1.00 90.81 72 ILE A CA 1
ATOM 549 C C . ILE A 1 72 ? 0.064 7.310 -8.222 1.00 90.81 72 ILE A C 1
ATOM 551 O O . ILE A 1 72 ? -0.985 7.251 -7.568 1.00 90.81 72 ILE A O 1
ATOM 555 N N . PRO A 1 73 ? 0.791 6.200 -8.469 1.00 91.38 73 PRO A N 1
ATOM 556 C CA . PRO A 1 73 ? 0.402 4.886 -7.952 1.00 91.38 73 PRO A CA 1
ATOM 557 C C . PRO A 1 73 ? 0.350 4.834 -6.423 1.00 91.38 73 PRO A C 1
ATOM 559 O O . PRO A 1 73 ? -0.558 4.230 -5.860 1.00 91.38 73 PRO A O 1
ATOM 562 N N . ILE A 1 74 ? 1.278 5.499 -5.723 1.00 91.31 74 ILE A N 1
ATOM 563 C CA . ILE A 1 74 ? 1.261 5.544 -4.251 1.00 91.31 74 ILE A CA 1
ATOM 564 C C . ILE A 1 74 ? 0.006 6.261 -3.746 1.00 91.31 74 ILE A C 1
ATOM 566 O O . ILE A 1 74 ? -0.677 5.749 -2.858 1.00 91.31 74 ILE A O 1
ATOM 570 N N . LEU A 1 75 ? -0.322 7.429 -4.307 1.00 94.56 75 LEU A N 1
ATOM 571 C CA . LEU A 1 75 ? -1.516 8.174 -3.904 1.00 94.56 75 LEU A CA 1
ATOM 572 C C . LEU A 1 75 ? -2.798 7.388 -4.168 1.00 94.56 75 LEU A C 1
ATOM 574 O O . LEU A 1 75 ? -3.662 7.307 -3.300 1.00 94.56 75 LEU A O 1
ATOM 578 N N . THR A 1 76 ? -2.923 6.794 -5.349 1.00 95.31 76 THR A N 1
ATOM 579 C CA . THR A 1 76 ? -4.111 6.013 -5.716 1.00 95.31 76 THR A CA 1
ATOM 580 C C . THR A 1 76 ? -4.236 4.737 -4.885 1.00 95.31 76 THR A C 1
ATOM 582 O O . THR A 1 76 ? -5.336 4.425 -4.427 1.00 95.31 76 THR A O 1
ATOM 585 N N . ALA A 1 77 ? -3.128 4.058 -4.574 1.00 94.75 77 ALA A N 1
ATOM 586 C CA . ALA A 1 77 ? -3.122 2.933 -3.641 1.00 94.75 77 ALA A CA 1
ATOM 587 C C . ALA A 1 77 ? -3.577 3.344 -2.231 1.00 94.75 77 ALA A C 1
ATOM 589 O O . ALA A 1 77 ? -4.390 2.646 -1.619 1.00 94.75 77 ALA A O 1
ATOM 590 N N . LEU A 1 78 ? -3.104 4.491 -1.726 1.00 94.56 78 LEU A N 1
ATOM 591 C CA . LEU A 1 78 ? -3.535 5.042 -0.436 1.00 94.56 78 LEU A CA 1
ATOM 592 C C . LEU A 1 78 ? -5.022 5.406 -0.435 1.00 94.56 78 LEU A C 1
ATOM 594 O O . LEU A 1 78 ? -5.709 5.119 0.543 1.00 94.56 78 LEU A O 1
ATOM 598 N N . LEU A 1 79 ? -5.533 5.997 -1.518 1.00 96.62 79 LEU A N 1
ATOM 599 C CA . LEU A 1 79 ? -6.951 6.335 -1.648 1.00 96.62 79 LEU A CA 1
ATOM 600 C C . LEU A 1 79 ? -7.830 5.081 -1.633 1.00 96.62 79 LEU A C 1
ATOM 602 O O . LEU A 1 79 ? -8.773 5.012 -0.852 1.00 96.62 79 LEU A O 1
ATOM 606 N N . PHE A 1 80 ? -7.509 4.067 -2.437 1.00 96.50 80 PHE A N 1
ATOM 607 C CA . PHE A 1 80 ? -8.287 2.825 -2.494 1.00 96.50 80 PHE A CA 1
ATOM 608 C C . PHE A 1 80 ? -8.204 2.021 -1.190 1.00 96.50 80 PHE A C 1
ATOM 610 O O . PHE A 1 80 ? -9.228 1.560 -0.683 1.00 96.50 80 PHE A O 1
ATOM 617 N N . GLY A 1 81 ? -7.008 1.896 -0.607 1.00 94.88 81 GLY A N 1
ATOM 618 C CA . GLY A 1 81 ? -6.833 1.266 0.703 1.00 94.88 81 GLY A CA 1
ATOM 619 C C . GLY A 1 81 ? -7.572 2.027 1.809 1.00 94.88 81 GLY A C 1
ATOM 620 O O . GLY A 1 81 ? -8.245 1.421 2.643 1.00 94.88 81 GLY A O 1
ATOM 621 N N . GLY A 1 82 ? -7.522 3.361 1.774 1.00 94.44 82 GLY A N 1
ATOM 622 C CA . GLY A 1 82 ? -8.258 4.239 2.681 1.00 94.44 82 GLY A CA 1
ATOM 623 C C . GLY A 1 82 ? -9.771 4.073 2.555 1.00 94.44 82 GLY A C 1
ATOM 624 O O . GLY A 1 82 ? -10.445 3.913 3.568 1.00 94.44 82 GLY A O 1
ATOM 625 N N . LEU A 1 83 ? -10.305 4.022 1.332 1.00 95.94 83 LEU A N 1
ATOM 626 C CA . LEU A 1 83 ? -11.726 3.768 1.073 1.00 95.94 83 LEU A CA 1
ATOM 627 C C . LEU A 1 83 ? -12.170 2.402 1.610 1.00 95.94 83 LEU A C 1
ATOM 629 O O . LEU A 1 83 ? -13.221 2.308 2.241 1.00 95.94 83 LEU A O 1
ATOM 633 N N . ALA A 1 84 ? -11.359 1.355 1.428 1.00 94.31 84 ALA A N 1
ATO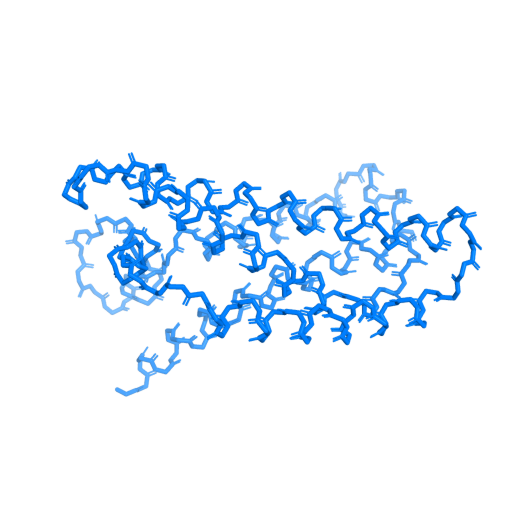M 634 C CA . ALA A 1 84 ? -11.638 0.040 2.004 1.00 94.31 84 ALA A CA 1
ATOM 635 C C . ALA A 1 84 ? -11.611 0.065 3.546 1.00 94.31 84 ALA A C 1
ATOM 637 O O . ALA A 1 84 ? -12.451 -0.563 4.191 1.00 94.31 84 ALA A O 1
ATOM 638 N N . GLY A 1 85 ? -10.697 0.833 4.146 1.00 92.19 85 GLY A N 1
ATOM 639 C CA . GLY A 1 85 ? -10.654 1.066 5.592 1.00 92.19 85 GLY A CA 1
ATOM 640 C C . GLY A 1 85 ? -11.871 1.836 6.116 1.00 92.19 85 GLY A C 1
ATOM 641 O O . GLY A 1 85 ? -12.436 1.467 7.146 1.00 92.19 85 GLY A O 1
ATOM 642 N N . VAL A 1 86 ? -12.326 2.862 5.391 1.00 93.88 86 VAL A N 1
ATOM 643 C CA . VAL A 1 86 ? -13.562 3.602 5.701 1.00 93.88 86 VAL A CA 1
ATOM 644 C C . VAL A 1 86 ? -14.771 2.678 5.615 1.00 93.88 86 VAL A C 1
ATOM 646 O O . VAL A 1 86 ? -15.610 2.699 6.511 1.00 93.88 86 VAL A O 1
ATOM 649 N N . LEU A 1 87 ? -14.836 1.822 4.595 1.00 93.88 87 LEU A N 1
ATOM 650 C CA . LEU A 1 87 ? -15.901 0.833 4.450 1.00 93.88 87 LEU A CA 1
ATOM 651 C C . LEU A 1 87 ? -15.912 -0.160 5.624 1.00 93.88 87 LEU A C 1
ATOM 653 O O . LEU A 1 87 ? -16.966 -0.405 6.210 1.00 93.88 87 LEU A O 1
ATOM 657 N N . PHE A 1 88 ? -14.745 -0.681 6.020 1.00 91.88 88 PHE A N 1
ATOM 658 C CA . PHE A 1 88 ? -14.617 -1.532 7.210 1.00 91.88 88 PHE A CA 1
ATOM 659 C C . PHE A 1 88 ? -15.098 -0.804 8.473 1.00 91.88 88 PHE A C 1
ATOM 661 O O . PHE A 1 88 ? -15.881 -1.358 9.249 1.00 91.88 88 PHE A O 1
ATOM 668 N N . SER A 1 89 ? -14.668 0.445 8.669 1.00 90.81 89 SER A N 1
ATOM 669 C CA . SER A 1 89 ? -15.063 1.272 9.814 1.00 90.81 89 SER A CA 1
ATOM 670 C C . SER A 1 89 ? -16.570 1.535 9.833 1.00 90.81 89 SER A C 1
ATOM 672 O O . SER A 1 89 ? -17.206 1.401 10.871 1.00 90.81 89 SER A O 1
ATOM 674 N N . PHE A 1 90 ? -17.186 1.804 8.684 1.00 93.88 90 PHE A N 1
ATOM 675 C CA . PHE A 1 90 ? -18.631 1.997 8.587 1.00 93.88 90 PHE A CA 1
ATOM 676 C C . PHE A 1 90 ? -19.413 0.763 9.071 1.00 93.88 90 PHE A C 1
ATOM 678 O O . PHE A 1 90 ? -20.295 0.873 9.924 1.00 93.88 90 PHE A O 1
ATOM 685 N N . PHE A 1 91 ? -19.052 -0.438 8.611 1.00 92.50 91 PHE A N 1
ATOM 686 C CA . PHE A 1 91 ? -19.723 -1.659 9.068 1.00 92.50 91 PHE A CA 1
ATOM 687 C C . PHE A 1 91 ? -19.460 -1.969 10.546 1.00 92.50 91 PHE A C 1
ATOM 689 O O . PHE A 1 91 ? -20.364 -2.387 11.268 1.00 92.50 91 PHE A O 1
ATOM 696 N N . THR A 1 92 ? -18.232 -1.775 11.018 1.00 91.00 92 THR A N 1
ATOM 697 C CA . THR A 1 92 ? -17.839 -2.206 12.368 1.00 91.00 92 THR A CA 1
ATOM 698 C C . THR A 1 92 ? -18.158 -1.185 13.455 1.00 91.00 92 THR A C 1
ATOM 700 O O . THR A 1 92 ? -18.576 -1.570 14.543 1.00 91.00 92 THR A O 1
ATOM 703 N N . VAL A 1 93 ? -18.020 0.108 13.166 1.00 90.56 93 VAL A N 1
ATOM 704 C CA . VAL A 1 93 ? -18.249 1.206 14.114 1.00 90.56 93 VAL A CA 1
ATOM 705 C C . VAL A 1 93 ? -19.689 1.707 14.032 1.00 90.56 93 VAL A C 1
ATOM 707 O O . VAL A 1 93 ? -20.362 1.787 15.059 1.00 90.56 93 VAL A O 1
ATOM 710 N N . THR A 1 94 ? -20.192 2.021 12.831 1.00 93.06 94 THR A N 1
ATOM 711 C CA . THR A 1 94 ? -21.546 2.583 12.665 1.00 93.06 94 THR A CA 1
ATOM 712 C C . THR A 1 94 ? -22.616 1.505 12.803 1.00 93.06 94 THR A C 1
ATOM 714 O O . THR A 1 94 ? -23.550 1.664 13.586 1.00 93.06 94 THR A O 1
ATOM 717 N N . LEU A 1 95 ? -22.469 0.391 12.080 1.00 94.38 95 LEU A N 1
ATOM 718 C CA . LEU A 1 95 ? -23.461 -0.693 12.068 1.00 94.38 95 LEU A CA 1
ATOM 719 C C . LEU A 1 95 ? -23.219 -1.760 13.145 1.00 94.38 95 LEU A C 1
ATOM 721 O O . LEU A 1 95 ? -24.039 -2.663 13.302 1.00 94.38 95 LEU A O 1
ATOM 725 N N . ARG A 1 96 ? -22.119 -1.651 13.906 1.00 92.25 96 ARG A N 1
ATOM 726 C CA . ARG A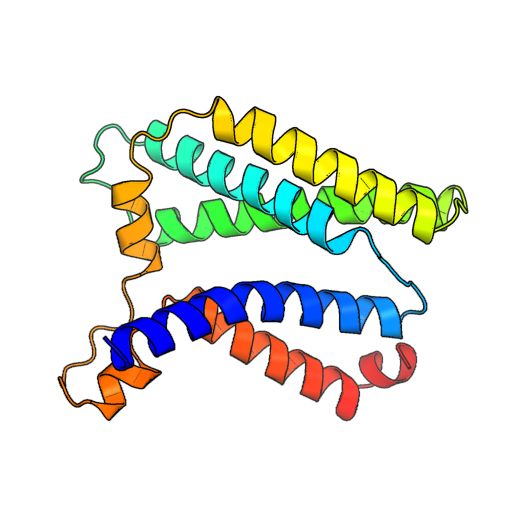 1 96 ? -21.738 -2.586 14.982 1.00 92.25 96 ARG A CA 1
ATOM 727 C C . ARG A 1 96 ? -21.703 -4.050 14.529 1.00 92.25 96 ARG A C 1
ATOM 729 O O . ARG A 1 96 ? -21.967 -4.962 15.314 1.00 92.25 96 ARG A O 1
ATOM 736 N N . CYS A 1 97 ? -21.380 -4.289 13.260 1.00 91.75 97 CYS A N 1
ATOM 737 C CA . CYS A 1 97 ? -21.187 -5.634 12.741 1.00 91.75 97 CYS A CA 1
ATOM 738 C C . CYS A 1 97 ? -19.951 -6.285 13.375 1.00 91.75 97 CYS A C 1
ATOM 740 O O . CYS A 1 97 ? -19.001 -5.616 13.787 1.00 91.75 97 CYS A O 1
ATOM 742 N N . ASN A 1 98 ? -19.935 -7.618 13.406 1.00 92.69 98 ASN A N 1
ATOM 743 C CA . ASN A 1 98 ? -18.798 -8.367 13.926 1.00 92.69 98 ASN A CA 1
ATOM 744 C C . ASN A 1 98 ? -17.540 -8.115 13.073 1.00 92.69 98 ASN A C 1
ATOM 746 O O . ASN A 1 98 ? -17.494 -8.479 11.897 1.00 92.69 98 ASN A O 1
ATOM 750 N N . GLN A 1 99 ? -16.508 -7.540 13.695 1.00 89.88 99 GLN A N 1
ATOM 751 C CA . GLN A 1 99 ? -15.243 -7.165 13.056 1.00 89.88 99 GLN A CA 1
ATOM 752 C C . GLN A 1 99 ? -14.547 -8.332 12.353 1.00 89.88 99 GLN A C 1
ATOM 754 O O . GLN A 1 99 ? -14.014 -8.155 11.261 1.00 89.88 99 GLN A O 1
ATOM 759 N N . ASN A 1 100 ? -14.595 -9.531 12.940 1.00 91.19 100 ASN A N 1
ATOM 760 C CA . ASN A 1 100 ? -13.994 -10.723 12.351 1.00 91.19 100 ASN A CA 1
ATOM 761 C C . ASN A 1 100 ? -14.705 -11.102 11.042 1.00 91.19 100 ASN A C 1
ATOM 763 O O . ASN A 1 100 ? -14.067 -11.300 10.011 1.00 91.19 100 ASN A O 1
ATOM 767 N N . VAL A 1 101 ? -16.041 -11.123 11.059 1.00 93.00 101 VAL A N 1
ATOM 768 C CA . VAL A 1 101 ? -16.850 -11.479 9.884 1.00 93.00 101 VAL A CA 1
ATOM 769 C C . VAL A 1 101 ? -16.672 -10.448 8.770 1.00 93.00 101 VAL A C 1
ATOM 771 O O . VAL A 1 101 ? -16.419 -10.820 7.624 1.00 93.00 101 VAL A O 1
ATOM 774 N N . VAL A 1 102 ? -16.748 -9.155 9.098 1.00 93.75 102 VAL A N 1
ATOM 775 C CA . VAL A 1 102 ? -16.540 -8.073 8.121 1.00 93.75 102 VAL A CA 1
ATOM 776 C C . VAL A 1 102 ? -15.114 -8.115 7.569 1.00 93.75 102 VAL A C 1
ATOM 778 O O . VAL A 1 102 ? -14.927 -8.008 6.359 1.00 93.75 102 VAL A O 1
ATOM 781 N N . GLY A 1 103 ? -14.115 -8.334 8.428 1.00 93.00 103 GLY A N 1
ATOM 782 C CA . GLY A 1 103 ? -12.713 -8.452 8.036 1.00 93.00 103 GLY A CA 1
ATOM 783 C C . GLY A 1 103 ? -12.480 -9.599 7.054 1.00 93.00 103 GLY A C 1
ATOM 784 O O . GLY A 1 103 ? -11.976 -9.376 5.956 1.00 93.00 103 GLY A O 1
ATOM 785 N N . LEU A 1 104 ? -12.924 -10.814 7.386 1.00 94.38 104 LEU A N 1
ATOM 786 C CA . LEU A 1 104 ? -12.810 -11.977 6.496 1.00 94.38 104 LEU A CA 1
ATOM 787 C C . LEU A 1 104 ? -13.565 -11.781 5.174 1.00 94.38 104 LEU A C 1
ATOM 789 O O . LEU A 1 104 ? -13.088 -12.206 4.118 1.00 94.38 104 LEU A O 1
ATOM 793 N N . THR A 1 105 ? -14.711 -11.099 5.214 1.00 94.56 105 THR A N 1
ATOM 794 C CA . THR A 1 105 ? -15.487 -10.766 4.013 1.00 94.56 105 THR A CA 1
ATOM 795 C C . THR A 1 105 ? -14.717 -9.805 3.111 1.00 94.56 105 THR A C 1
ATOM 797 O O . THR A 1 105 ? -14.586 -10.068 1.918 1.00 94.56 105 THR A O 1
ATOM 800 N N . ILE A 1 106 ? -14.139 -8.735 3.669 1.00 94.69 106 ILE A N 1
ATOM 801 C CA . ILE A 1 106 ? -13.306 -7.782 2.917 1.00 94.69 106 ILE A CA 1
ATOM 802 C C . ILE A 1 106 ? -12.050 -8.458 2.369 1.00 94.69 106 ILE A C 1
ATOM 804 O O . ILE A 1 106 ? -11.676 -8.193 1.230 1.00 94.69 106 ILE A O 1
ATOM 808 N N . THR A 1 107 ? -11.431 -9.367 3.122 1.00 95.31 107 THR A N 1
ATOM 809 C CA . THR A 1 107 ? -10.311 -10.175 2.623 1.00 95.31 107 THR A CA 1
ATOM 810 C C . THR A 1 107 ? -10.715 -11.022 1.427 1.00 95.31 107 THR A C 1
ATOM 812 O O . THR A 1 107 ? -10.079 -10.945 0.377 1.00 95.31 107 THR A O 1
ATOM 815 N N . THR A 1 108 ? -11.803 -11.778 1.546 1.00 95.62 108 THR A N 1
ATOM 816 C CA . THR A 1 108 ? -12.286 -12.649 0.467 1.00 95.62 108 THR A CA 1
ATOM 817 C C . THR A 1 108 ? -12.658 -11.839 -0.774 1.00 95.62 108 THR A C 1
ATOM 819 O O . THR A 1 108 ? -12.228 -12.161 -1.882 1.00 95.62 108 THR A O 1
ATOM 822 N N . PHE A 1 109 ? -13.398 -10.745 -0.582 1.00 95.06 109 PHE A N 1
ATOM 823 C CA . PHE A 1 109 ? -13.796 -9.843 -1.655 1.00 95.06 109 PHE A CA 1
ATOM 824 C C . PHE A 1 109 ? -12.589 -9.172 -2.316 1.00 95.06 109 PHE A C 1
ATOM 826 O O . PHE A 1 109 ? -12.461 -9.222 -3.533 1.00 95.06 109 PHE A O 1
ATOM 833 N N . GLY A 1 110 ? -11.676 -8.596 -1.532 1.00 95.06 110 GLY A N 1
ATOM 834 C CA . GLY A 1 110 ? -10.497 -7.899 -2.038 1.00 95.06 110 GLY A CA 1
ATOM 835 C C . GLY A 1 110 ? -9.566 -8.817 -2.826 1.00 95.06 110 GLY A C 1
ATOM 836 O O . GLY A 1 110 ? -9.111 -8.441 -3.903 1.00 95.06 110 GLY A O 1
ATOM 837 N N . VAL A 1 111 ? -9.331 -10.044 -2.350 1.00 95.00 111 VAL A N 1
ATOM 838 C CA . VAL A 1 111 ? -8.517 -11.038 -3.073 1.00 95.00 111 VAL A CA 1
ATOM 839 C C . VAL A 1 111 ? -9.194 -11.464 -4.378 1.00 95.00 111 VAL A C 1
ATOM 841 O O . VAL A 1 111 ? -8.527 -11.540 -5.412 1.00 95.00 111 VAL A O 1
ATOM 844 N N . GLY A 1 112 ? -10.504 -11.732 -4.351 1.00 94.38 112 GLY A N 1
ATOM 845 C CA . GLY A 1 112 ? -11.267 -12.100 -5.546 1.00 94.38 112 GLY A CA 1
ATOM 846 C C . GLY A 1 112 ? -11.297 -10.978 -6.584 1.00 94.38 112 GLY A C 1
ATOM 847 O O . GLY A 1 112 ? -10.970 -11.202 -7.750 1.00 94.38 112 GLY A O 1
ATOM 848 N N . LEU A 1 113 ? -11.607 -9.757 -6.143 1.00 94.00 113 LEU A N 1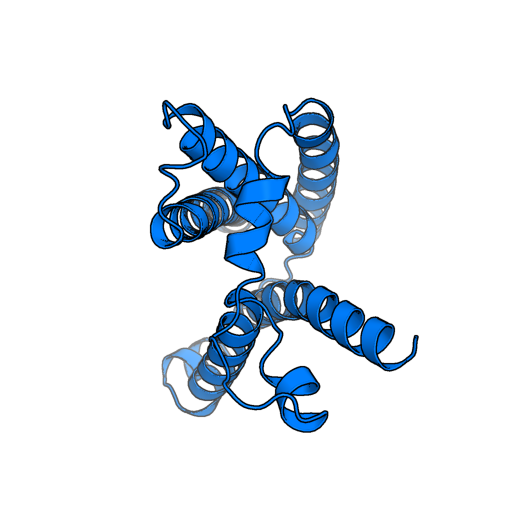
ATOM 849 C CA . LEU A 1 113 ? -11.646 -8.569 -6.988 1.00 94.00 113 LEU A CA 1
ATOM 850 C C . LEU A 1 113 ? -10.272 -8.266 -7.583 1.00 94.00 113 LEU A C 1
ATOM 852 O O . LEU A 1 113 ? -10.179 -7.986 -8.770 1.00 94.00 113 LEU A O 1
ATOM 856 N N . ASN A 1 114 ? -9.202 -8.380 -6.795 1.00 93.75 114 ASN A N 1
ATOM 857 C CA . ASN A 1 114 ? -7.841 -8.164 -7.278 1.00 93.75 114 ASN A CA 1
ATOM 858 C C . ASN A 1 114 ? -7.480 -9.136 -8.402 1.00 93.75 114 ASN A C 1
ATOM 860 O O . ASN A 1 114 ? -7.027 -8.702 -9.455 1.00 93.75 114 ASN A O 1
ATOM 864 N N . LYS A 1 115 ? -7.763 -10.434 -8.235 1.00 92.31 115 LYS A N 1
ATOM 865 C CA . LYS A 1 115 ? -7.535 -11.424 -9.300 1.00 92.31 115 LYS A CA 1
ATOM 866 C C . LYS A 1 115 ? -8.336 -11.113 -10.564 1.00 92.31 115 LYS A C 1
ATOM 868 O O . LYS A 1 115 ? -7.806 -11.259 -11.659 1.00 92.31 115 LYS A O 1
ATOM 873 N N . PHE A 1 116 ? -9.589 -10.690 -10.416 1.00 93.06 116 PHE A N 1
ATOM 874 C CA . PHE A 1 116 ? -10.440 -10.348 -11.551 1.00 93.06 116 PHE A CA 1
ATOM 875 C C . PHE A 1 116 ? -9.958 -9.082 -12.270 1.00 93.06 116 PHE A C 1
ATOM 877 O O . PHE A 1 116 ? -9.795 -9.097 -13.485 1.00 93.06 116 PHE A O 1
ATOM 884 N N . VAL A 1 117 ? -9.707 -7.996 -11.538 1.00 92.56 117 VAL A N 1
ATOM 885 C CA . VAL A 1 117 ? -9.340 -6.706 -12.133 1.00 92.56 117 VAL A CA 1
ATOM 886 C C . VAL A 1 117 ? -7.942 -6.773 -12.731 1.00 92.56 117 VAL A C 1
ATOM 888 O O . VAL A 1 117 ? -7.808 -6.545 -13.927 1.00 92.56 117 VAL A O 1
ATOM 891 N N . LEU A 1 118 ? -6.921 -7.146 -11.950 1.00 87.12 118 LEU A N 1
ATOM 892 C CA . LEU A 1 118 ? -5.542 -7.205 -12.452 1.00 87.12 118 LEU A CA 1
ATOM 893 C C . LEU A 1 118 ? -5.355 -8.306 -13.501 1.00 87.12 118 LEU A C 1
ATOM 895 O O . LEU A 1 118 ? -4.546 -8.144 -14.406 1.00 87.12 118 LEU A O 1
ATOM 899 N N . GLY A 1 119 ? -6.111 -9.405 -13.423 1.00 85.44 119 GLY A N 1
ATOM 900 C CA . GLY A 1 119 ? -6.059 -10.468 -14.429 1.00 85.44 119 GLY A CA 1
ATOM 901 C C . GLY A 1 119 ? -6.599 -10.051 -15.801 1.00 85.44 119 GLY A C 1
ATOM 902 O O . GLY A 1 119 ? -6.147 -10.580 -16.811 1.00 85.44 119 GLY A O 1
ATOM 903 N N . ASN A 1 120 ? -7.533 -9.096 -15.845 1.00 87.06 120 ASN A N 1
ATOM 904 C CA . ASN A 1 120 ? -8.088 -8.535 -17.085 1.00 87.06 120 ASN A CA 1
ATOM 905 C C . ASN A 1 120 ? -7.469 -7.176 -17.451 1.00 87.06 120 ASN A C 1
ATOM 907 O O . ASN A 1 120 ? -7.904 -6.529 -18.405 1.00 87.06 120 ASN A O 1
ATOM 911 N N . MET A 1 121 ? -6.491 -6.713 -16.675 1.00 84.75 121 MET A N 1
ATOM 912 C CA . MET A 1 121 ? -5.870 -5.417 -16.870 1.00 84.75 121 MET A CA 1
ATOM 913 C C . MET A 1 121 ? -4.798 -5.492 -17.950 1.00 84.75 121 MET A C 1
ATOM 915 O O . MET A 1 121 ? -4.038 -6.455 -18.050 1.00 84.75 121 MET A O 1
ATOM 919 N N . ASP A 1 122 ? -4.740 -4.445 -18.764 1.00 81.69 122 ASP A N 1
ATOM 920 C CA . ASP A 1 122 ? -3.683 -4.284 -19.747 1.00 81.69 122 ASP A CA 1
ATOM 921 C C . ASP A 1 122 ? -2.354 -4.008 -19.031 1.00 81.69 122 ASP A C 1
ATOM 923 O O . ASP A 1 122 ? -2.249 -3.051 -18.268 1.00 81.69 122 ASP A O 1
ATOM 927 N N . ASN A 1 123 ? -1.355 -4.858 -19.275 1.00 76.00 123 ASN A N 1
ATOM 928 C CA . ASN A 1 123 ? -0.041 -4.796 -18.630 1.00 76.00 123 ASN A CA 1
ATOM 929 C C . ASN A 1 123 ? 0.987 -3.979 -19.437 1.00 76.00 123 ASN A C 1
ATOM 931 O O . ASN A 1 123 ? 2.185 -4.006 -19.133 1.00 76.00 123 ASN A O 1
ATOM 935 N N . THR A 1 124 ? 0.555 -3.260 -20.476 1.00 75.31 124 THR A N 1
ATOM 936 C CA . THR A 1 124 ? 1.438 -2.401 -21.273 1.00 75.31 124 THR A CA 1
ATOM 937 C C . THR A 1 124 ? 2.069 -1.289 -20.419 1.00 75.31 124 THR A C 1
ATOM 939 O O . THR A 1 124 ? 1.411 -0.612 -19.636 1.00 75.31 124 THR A O 1
ATOM 942 N N . GLY A 1 125 ? 3.390 -1.114 -20.534 1.00 70.31 125 GLY A N 1
ATOM 943 C CA . GLY A 1 125 ? 4.140 -0.038 -19.865 1.00 70.31 125 GLY A CA 1
ATOM 944 C C . GLY A 1 125 ? 4.525 -0.274 -18.394 1.00 70.31 125 GLY A C 1
ATOM 945 O O . GLY A 1 125 ? 5.473 0.358 -17.926 1.00 70.31 125 GLY A O 1
ATOM 946 N N . PHE A 1 126 ? 3.909 -1.232 -17.689 1.00 77.56 126 PHE A N 1
ATOM 947 C CA . PHE A 1 126 ? 4.262 -1.560 -16.293 1.00 77.56 126 PHE A CA 1
ATOM 948 C C . PHE A 1 126 ? 5.736 -1.965 -16.124 1.00 77.56 126 PHE A C 1
ATOM 950 O O . PHE A 1 126 ? 6.373 -1.631 -15.128 1.00 77.56 126 PHE A O 1
ATOM 957 N N . GLY A 1 127 ? 6.322 -2.645 -17.117 1.00 76.38 127 GLY A N 1
ATOM 958 C CA . GLY A 1 127 ? 7.739 -3.028 -17.089 1.00 76.38 127 GLY A CA 1
ATOM 959 C C . GLY A 1 127 ? 8.708 -1.838 -17.120 1.00 76.38 127 GLY A C 1
ATOM 960 O O . GLY A 1 127 ? 9.792 -1.914 -16.541 1.00 76.38 127 GLY A O 1
ATOM 961 N N . GLU A 1 128 ? 8.318 -0.727 -17.751 1.00 73.81 128 GLU A N 1
ATOM 962 C CA . GLU A 1 128 ? 9.116 0.503 -17.775 1.00 73.81 128 GLU A CA 1
ATOM 963 C C . GLU A 1 128 ? 8.949 1.288 -16.475 1.00 73.81 128 GLU A C 1
ATOM 965 O O . GLU A 1 128 ? 9.938 1.729 -15.891 1.00 73.81 128 GLU A O 1
ATOM 970 N N . ALA A 1 129 ? 7.722 1.393 -15.965 1.00 74.12 129 ALA A N 1
ATOM 971 C CA . ALA A 1 129 ? 7.432 2.065 -14.702 1.00 74.12 129 ALA A CA 1
ATOM 972 C C . ALA A 1 129 ? 8.067 1.348 -13.493 1.00 74.12 129 ALA A C 1
ATOM 974 O O . ALA A 1 129 ? 8.653 1.999 -12.621 1.00 74.12 129 ALA A O 1
ATOM 975 N N . TRP A 1 130 ? 8.128 0.013 -13.515 1.00 76.38 130 TRP A N 1
ATOM 976 C CA . TRP A 1 130 ? 8.862 -0.802 -12.542 1.00 76.38 130 TRP A CA 1
ATOM 977 C C . TRP A 1 130 ? 10.331 -0.383 -12.368 1.00 76.38 130 TRP A C 1
ATOM 979 O O . TRP A 1 130 ? 10.862 -0.405 -11.252 1.00 76.38 130 TRP A O 1
ATOM 989 N N . LYS A 1 131 ? 11.001 0.064 -13.441 1.00 76.19 131 LYS A N 1
ATOM 990 C CA . LYS A 1 131 ? 12.401 0.522 -13.369 1.00 76.19 131 LYS A CA 1
ATOM 991 C C . LYS A 1 131 ? 12.550 1.732 -12.451 1.00 76.19 131 LYS A C 1
ATOM 993 O O . LYS A 1 131 ? 13.563 1.844 -11.767 1.00 76.19 131 LYS A O 1
ATOM 998 N N . TYR A 1 132 ? 11.544 2.601 -12.387 1.00 75.25 132 TYR A N 1
ATOM 999 C CA . TYR A 1 132 ? 11.548 3.776 -11.516 1.00 75.25 132 TYR A CA 1
ATOM 1000 C C . TYR A 1 132 ? 11.280 3.418 -10.051 1.00 75.25 132 TYR A C 1
ATOM 1002 O O . TYR A 1 132 ? 11.827 4.070 -9.166 1.00 75.25 132 TYR A O 1
ATOM 1010 N N . PHE A 1 133 ? 10.533 2.341 -9.784 1.00 72.12 133 PHE A N 1
ATOM 1011 C CA . PHE A 1 133 ? 10.378 1.797 -8.429 1.00 72.12 133 PHE A CA 1
ATOM 1012 C C . PHE A 1 133 ? 11.654 1.126 -7.908 1.00 72.12 133 PHE A C 1
ATOM 1014 O O . PHE A 1 133 ? 11.936 1.201 -6.711 1.00 72.12 133 PHE A O 1
ATOM 1021 N N . ILE A 1 134 ? 12.428 0.481 -8.791 1.00 69.56 134 ILE A N 1
ATOM 1022 C CA . ILE A 1 134 ? 13.696 -0.173 -8.433 1.00 69.56 134 ILE A CA 1
ATOM 1023 C C . ILE A 1 134 ? 14.867 0.801 -8.348 1.00 69.56 134 ILE A C 1
ATOM 1025 O O . ILE A 1 134 ? 15.810 0.504 -7.619 1.00 69.56 134 ILE A O 1
ATOM 1029 N N . LYS A 1 135 ? 14.853 1.921 -9.083 1.00 63.97 135 LYS A N 1
ATOM 1030 C CA . LYS A 1 135 ? 16.007 2.824 -9.183 1.00 63.97 135 LYS A CA 1
ATOM 1031 C C . LYS A 1 135 ? 16.319 3.476 -7.833 1.00 63.97 135 LYS A C 1
ATOM 1033 O O . LYS A 1 135 ? 15.858 4.571 -7.522 1.00 63.97 135 LYS A O 1
ATOM 1038 N N . SER A 1 136 ? 17.122 2.785 -7.034 1.00 53.78 136 SER A N 1
ATOM 1039 C CA . SER A 1 136 ? 17.738 3.311 -5.828 1.00 53.78 136 SER A CA 1
ATOM 1040 C C . SER A 1 136 ? 18.753 4.386 -6.188 1.00 53.78 136 SER A C 1
ATOM 1042 O O . SER A 1 136 ? 19.255 4.434 -7.314 1.00 53.78 136 SER A O 1
ATOM 1044 N N . PHE A 1 137 ? 19.041 5.239 -5.203 1.00 52.81 137 PHE A N 1
ATOM 1045 C CA . PHE A 1 137 ? 20.113 6.228 -5.222 1.00 52.81 137 PHE A CA 1
ATOM 1046 C C . PHE A 1 137 ? 21.319 5.737 -6.039 1.00 52.81 137 PHE A C 1
ATOM 1048 O O . PHE A 1 137 ? 21.781 4.619 -5.797 1.00 52.81 137 PHE A O 1
ATOM 1055 N N . PRO A 1 138 ? 21.848 6.539 -6.983 1.00 49.59 138 PRO A N 1
ATOM 1056 C CA . PRO A 1 138 ? 23.078 6.200 -7.683 1.00 49.59 138 PRO A CA 1
ATOM 1057 C C . PRO A 1 138 ? 24.225 6.198 -6.664 1.00 49.59 138 PRO A C 1
ATOM 1059 O O . PRO A 1 138 ? 24.857 7.218 -6.406 1.00 49.59 138 PRO A O 1
ATOM 1062 N N . CYS A 1 139 ? 24.453 5.063 -6.008 1.00 50.59 139 CYS A N 1
ATOM 1063 C CA . CYS A 1 139 ? 25.566 4.894 -5.090 1.00 50.59 139 CYS A CA 1
ATOM 1064 C C . CYS A 1 139 ? 26.815 4.566 -5.907 1.00 50.59 139 CYS A C 1
ATOM 1066 O O . CYS A 1 139 ? 26.858 3.578 -6.631 1.00 50.59 139 CYS A O 1
ATOM 1068 N N . ALA A 1 140 ? 27.834 5.410 -5.768 1.00 49.84 140 ALA A N 1
ATOM 1069 C CA . ALA A 1 140 ? 29.047 5.408 -6.581 1.00 49.84 140 ALA A CA 1
ATOM 1070 C C . ALA A 1 140 ? 30.049 4.270 -6.281 1.00 49.84 140 ALA A C 1
ATOM 1072 O O . ALA A 1 140 ? 31.097 4.229 -6.912 1.00 49.84 140 ALA A O 1
ATOM 1073 N N . ASN A 1 141 ? 29.768 3.363 -5.333 1.00 57.12 141 ASN A N 1
ATOM 1074 C CA . ASN A 1 141 ? 30.709 2.314 -4.916 1.00 57.12 141 ASN A CA 1
ATOM 1075 C C . ASN A 1 141 ? 30.064 0.923 -4.901 1.00 57.12 141 ASN A C 1
ATOM 1077 O O . ASN A 1 141 ? 29.203 0.634 -4.066 1.00 57.12 141 ASN A O 1
ATOM 1081 N N . ASP A 1 142 ? 30.565 0.050 -5.773 1.00 63.22 142 ASP A N 1
ATOM 1082 C CA . ASP A 1 142 ? 30.093 -1.314 -6.041 1.00 63.22 142 ASP A CA 1
ATOM 1083 C C . ASP A 1 142 ? 30.638 -2.348 -5.028 1.00 63.22 142 ASP A C 1
ATOM 1085 O O . ASP A 1 142 ? 31.124 -3.423 -5.371 1.00 63.22 142 ASP A O 1
ATOM 1089 N N . ASN A 1 143 ? 30.596 -2.015 -3.734 1.00 72.12 143 ASN A N 1
ATOM 1090 C CA . ASN A 1 143 ? 30.995 -2.938 -2.667 1.00 72.12 143 ASN A CA 1
ATOM 1091 C C . ASN A 1 143 ? 29.823 -3.838 -2.248 1.00 72.12 143 ASN A C 1
ATOM 1093 O O . ASN A 1 143 ? 28.670 -3.401 -2.231 1.00 72.12 143 ASN A O 1
ATOM 1097 N N . TRP A 1 144 ? 30.124 -5.069 -1.806 1.00 69.00 144 TRP A N 1
ATOM 1098 C CA . TRP A 1 144 ? 29.118 -6.048 -1.358 1.00 69.00 144 TRP A CA 1
ATOM 1099 C C . TRP A 1 144 ? 28.180 -5.492 -0.272 1.00 69.00 144 TRP A C 1
ATOM 1101 O O . TRP A 1 144 ? 26.993 -5.795 -0.268 1.00 69.00 144 TRP A O 1
ATOM 1111 N N . PHE A 1 145 ? 28.700 -4.634 0.613 1.00 69.19 145 PHE A N 1
ATOM 1112 C CA . PHE A 1 145 ? 27.940 -3.962 1.667 1.00 69.19 145 PHE A CA 1
ATOM 1113 C C . PHE A 1 145 ? 26.965 -2.918 1.103 1.00 69.19 145 PHE A C 1
ATOM 1115 O O . PHE A 1 145 ? 25.798 -2.872 1.489 1.00 69.19 145 PHE A O 1
ATOM 1122 N N . THR A 1 146 ? 27.417 -2.108 0.143 1.00 66.00 146 THR A N 1
ATOM 1123 C CA . THR A 1 146 ? 26.592 -1.074 -0.489 1.00 66.00 146 THR A CA 1
ATOM 1124 C C . THR A 1 146 ? 25.476 -1.703 -1.316 1.00 66.00 146 THR A C 1
ATOM 1126 O O . THR A 1 146 ? 24.325 -1.296 -1.196 1.00 66.00 146 THR A O 1
ATOM 1129 N N . GLN A 1 147 ? 25.774 -2.759 -2.075 1.00 65.00 147 GLN A N 1
ATOM 1130 C CA . GLN A 1 147 ? 24.764 -3.497 -2.840 1.00 65.00 147 GLN A CA 1
ATOM 1131 C C . GLN A 1 147 ? 23.733 -4.200 -1.944 1.00 65.00 147 GLN A C 1
ATOM 1133 O O . GLN A 1 147 ? 22.583 -4.387 -2.340 1.00 65.00 147 GLN A O 1
ATOM 1138 N N . LEU A 1 148 ? 24.112 -4.593 -0.723 1.00 65.69 148 LEU A N 1
ATOM 1139 C CA . LEU A 1 148 ? 23.184 -5.267 0.181 1.00 65.69 148 LEU A CA 1
ATOM 1140 C C . LEU A 1 148 ? 22.188 -4.314 0.844 1.00 65.69 148 LEU A C 1
ATOM 1142 O O . LEU A 1 148 ? 21.094 -4.765 1.163 1.00 65.69 148 LEU A O 1
ATOM 1146 N N . PHE A 1 149 ? 22.554 -3.045 1.072 1.00 66.62 149 PHE A N 1
ATOM 1147 C CA . PHE A 1 149 ? 21.735 -2.069 1.811 1.00 66.62 149 PHE A CA 1
ATOM 1148 C C . PHE A 1 149 ? 21.175 -0.927 0.959 1.00 66.62 149 PHE A C 1
ATOM 1150 O O . PHE A 1 149 ? 20.127 -0.394 1.320 1.00 66.62 149 PHE A O 1
ATOM 1157 N N . PHE A 1 150 ? 21.825 -0.554 -0.148 1.00 68.44 150 PHE A N 1
ATOM 1158 C CA . PHE A 1 150 ? 21.463 0.593 -0.997 1.00 68.44 150 PHE A CA 1
ATOM 1159 C C . PHE A 1 150 ? 20.786 0.212 -2.321 1.00 68.44 150 PHE A C 1
ATOM 1161 O O . PHE A 1 150 ? 20.437 1.093 -3.096 1.00 68.44 150 PHE A O 1
ATOM 1168 N N . SER A 1 151 ? 20.568 -1.079 -2.590 1.00 67.81 151 SER A N 1
ATOM 1169 C CA . SER A 1 151 ? 19.939 -1.558 -3.834 1.00 67.81 151 SER A CA 1
ATOM 1170 C C . SER A 1 151 ? 18.430 -1.813 -3.727 1.00 67.81 151 SER A C 1
ATOM 1172 O O . SER A 1 151 ? 17.875 -2.541 -4.552 1.00 67.81 151 SER A O 1
ATOM 1174 N N . TYR A 1 152 ? 17.757 -1.269 -2.707 1.00 73.00 152 TYR A N 1
ATOM 1175 C CA . TYR A 1 152 ? 16.310 -1.429 -2.540 1.00 73.00 152 TYR A CA 1
ATOM 1176 C C . TYR A 1 152 ? 15.529 -0.228 -3.065 1.00 73.00 152 TYR A C 1
ATOM 1178 O O . TYR A 1 152 ? 15.960 0.916 -2.937 1.00 73.00 152 TYR A O 1
ATOM 1186 N N . GLY A 1 153 ? 14.347 -0.478 -3.625 1.00 76.12 153 GLY A N 1
ATOM 1187 C CA . GLY A 1 153 ? 13.455 0.589 -4.073 1.00 76.12 153 GLY A CA 1
ATOM 1188 C C . GLY A 1 153 ? 13.048 1.530 -2.934 1.00 76.12 153 GLY A C 1
ATOM 1189 O O . GLY A 1 153 ? 13.022 1.140 -1.765 1.00 76.12 153 GLY A O 1
ATOM 1190 N N . THR A 1 154 ? 12.679 2.764 -3.277 1.00 79.56 154 THR A N 1
ATOM 1191 C CA . THR A 1 154 ? 12.328 3.842 -2.329 1.00 79.56 154 THR A CA 1
ATOM 1192 C C . THR A 1 154 ? 11.304 3.418 -1.266 1.00 79.56 154 THR A C 1
ATOM 1194 O O . THR A 1 154 ? 11.396 3.835 -0.111 1.00 79.56 154 THR A O 1
ATOM 1197 N N . LEU A 1 155 ? 10.366 2.535 -1.624 1.00 84.19 155 LEU A N 1
ATOM 1198 C CA . LEU A 1 155 ? 9.338 2.009 -0.719 1.00 84.19 155 LEU A CA 1
ATOM 1199 C C . LEU A 1 155 ? 9.906 1.196 0.456 1.00 84.19 155 LEU A C 1
ATOM 1201 O O . LEU A 1 155 ? 9.316 1.200 1.531 1.00 84.19 155 LEU A O 1
ATOM 1205 N N . VAL A 1 156 ? 11.058 0.537 0.300 1.00 86.25 156 VAL A N 1
ATOM 1206 C CA . VAL A 1 156 ? 11.684 -0.236 1.389 1.00 86.25 156 VAL A CA 1
ATOM 1207 C C . VAL A 1 156 ? 12.170 0.688 2.501 1.00 86.25 156 VAL A C 1
ATOM 1209 O O . VAL A 1 156 ? 11.864 0.473 3.675 1.00 86.25 156 VAL A O 1
ATOM 1212 N N . TYR A 1 157 ? 12.873 1.762 2.141 1.00 84.81 157 TYR A N 1
ATOM 1213 C CA . TYR A 1 157 ? 13.333 2.751 3.118 1.00 84.81 157 TYR A CA 1
ATOM 1214 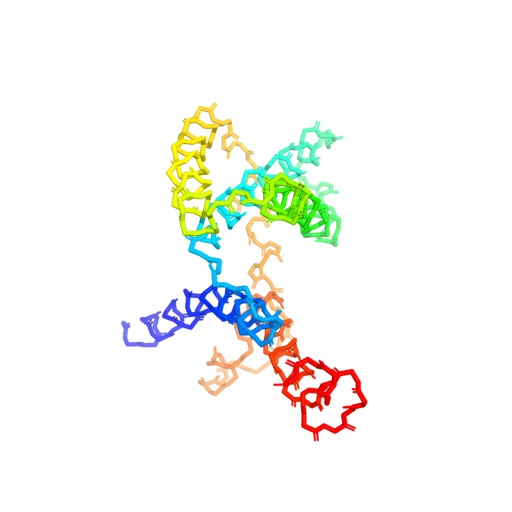C C . TYR A 1 157 ? 12.165 3.488 3.763 1.00 84.81 157 TYR A C 1
ATOM 1216 O O . TYR A 1 157 ? 12.177 3.725 4.969 1.00 84.81 157 TYR A O 1
ATOM 1224 N N . LEU A 1 158 ? 11.135 3.807 2.977 1.00 87.81 158 LEU A N 1
ATOM 1225 C CA . LEU A 1 158 ? 9.935 4.462 3.482 1.00 87.81 158 LEU A CA 1
ATOM 1226 C C . LEU A 1 158 ? 9.210 3.576 4.511 1.00 87.81 158 LEU A C 1
ATOM 1228 O O . LEU A 1 158 ? 8.815 4.078 5.562 1.00 87.81 158 LEU A O 1
ATOM 1232 N N . ALA A 1 159 ? 9.115 2.263 4.276 1.00 89.56 159 ALA A N 1
ATOM 1233 C CA . ALA A 1 159 ? 8.548 1.311 5.234 1.00 89.56 159 ALA A CA 1
ATOM 1234 C C . ALA A 1 159 ? 9.320 1.285 6.563 1.00 89.56 159 ALA A C 1
ATOM 1236 O O . ALA A 1 159 ? 8.715 1.334 7.634 1.00 89.56 159 ALA A O 1
ATOM 1237 N N . LEU A 1 160 ? 10.657 1.252 6.501 1.00 89.75 160 LEU A N 1
ATOM 1238 C CA . LEU A 1 160 ? 11.514 1.281 7.691 1.00 89.75 160 LEU A CA 1
ATOM 1239 C C . LEU A 1 160 ? 11.353 2.585 8.475 1.00 89.75 160 LEU A C 1
ATOM 1241 O O . LEU A 1 160 ? 11.204 2.553 9.697 1.00 89.75 160 LEU A O 1
ATOM 1245 N N . ILE A 1 161 ? 11.339 3.725 7.780 1.00 91.06 161 ILE A N 1
ATOM 1246 C CA . ILE A 1 161 ? 11.124 5.038 8.397 1.00 91.06 161 ILE A CA 1
ATOM 1247 C C . ILE A 1 161 ? 9.764 5.071 9.104 1.00 91.06 161 ILE A C 1
ATOM 1249 O O . ILE A 1 161 ? 9.701 5.459 10.270 1.00 91.06 161 ILE A O 1
ATOM 1253 N N . ILE A 1 162 ? 8.692 4.608 8.452 1.00 91.38 162 ILE A N 1
ATOM 1254 C CA . ILE A 1 162 ? 7.359 4.534 9.068 1.00 91.38 162 ILE A CA 1
ATOM 1255 C C . ILE A 1 162 ? 7.377 3.633 10.304 1.00 91.38 162 ILE A C 1
ATOM 1257 O O . ILE A 1 162 ? 6.878 4.044 11.349 1.00 91.38 162 ILE A O 1
ATOM 1261 N N . ALA A 1 163 ? 7.976 2.444 10.233 1.00 92.12 163 ALA A N 1
ATOM 1262 C CA . ALA A 1 163 ? 8.041 1.526 11.370 1.00 92.12 163 ALA A CA 1
ATOM 1263 C C . ALA A 1 163 ? 8.766 2.149 12.581 1.00 92.12 163 ALA A C 1
ATOM 1265 O O . ALA A 1 163 ? 8.306 2.037 13.726 1.00 92.12 163 ALA A O 1
ATOM 1266 N N . VAL A 1 164 ? 9.871 2.865 12.340 1.00 92.56 164 VAL A N 1
ATOM 1267 C CA . VAL A 1 164 ? 10.606 3.599 13.383 1.00 92.56 164 VAL A CA 1
ATOM 1268 C C . VAL A 1 164 ? 9.758 4.735 13.954 1.00 92.56 164 VAL A C 1
ATOM 1270 O O . VAL A 1 164 ? 9.648 4.853 15.176 1.00 92.56 164 VAL A O 1
ATOM 1273 N N . ILE A 1 165 ? 9.115 5.538 13.100 1.00 90.94 165 ILE A N 1
ATOM 1274 C CA . ILE A 1 165 ? 8.234 6.634 13.528 1.00 90.94 165 ILE A CA 1
ATOM 1275 C C . ILE A 1 165 ? 7.095 6.094 14.395 1.00 90.94 165 ILE A C 1
ATOM 1277 O O . ILE A 1 165 ? 6.887 6.595 15.497 1.00 90.94 165 ILE A O 1
ATOM 1281 N N . VAL A 1 166 ? 6.403 5.041 13.957 1.00 89.19 166 VAL A N 1
ATOM 1282 C CA . VAL A 1 166 ? 5.303 4.410 14.705 1.00 89.19 166 VAL A CA 1
ATOM 1283 C C . VAL A 1 166 ? 5.788 3.906 16.065 1.00 89.19 166 VAL A C 1
ATOM 1285 O O . VAL A 1 166 ? 5.136 4.136 17.086 1.00 89.19 166 VAL A O 1
ATOM 1288 N N . THR A 1 167 ? 6.980 3.308 16.119 1.00 89.38 167 THR A N 1
ATOM 1289 C CA . THR A 1 167 ? 7.599 2.879 17.382 1.00 89.38 167 THR A CA 1
ATOM 1290 C C . THR A 1 167 ? 7.858 4.058 18.325 1.00 89.38 167 THR A C 1
ATOM 1292 O O . THR A 1 167 ? 7.582 3.963 19.525 1.00 89.38 167 THR A O 1
ATOM 1295 N N . ILE A 1 168 ? 8.375 5.177 17.809 1.00 88.50 168 ILE A N 1
ATOM 1296 C CA . ILE A 1 168 ? 8.616 6.395 18.597 1.00 88.50 168 ILE A CA 1
ATOM 1297 C C . ILE A 1 168 ? 7.291 6.988 19.078 1.00 88.50 168 ILE A C 1
ATOM 1299 O O . ILE A 1 168 ? 7.177 7.317 20.258 1.00 88.50 168 ILE A O 1
ATOM 1303 N N . VAL A 1 169 ? 6.280 7.072 18.212 1.00 88.44 169 VAL A N 1
ATOM 1304 C CA . VAL A 1 169 ? 4.944 7.57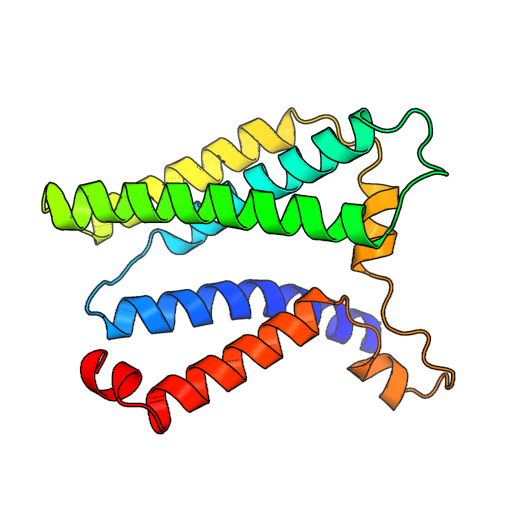7 18.550 1.00 88.44 169 VAL A CA 1
ATOM 1305 C C . VAL A 1 169 ? 4.342 6.759 19.691 1.00 88.44 169 VAL A C 1
ATOM 1307 O O . VAL A 1 169 ? 3.947 7.338 20.705 1.00 88.44 169 VAL A O 1
ATOM 1310 N N . PHE A 1 170 ? 4.371 5.427 19.612 1.00 85.50 170 PHE A N 1
ATOM 1311 C CA . PHE A 1 170 ? 3.850 4.573 20.683 1.00 85.50 170 PHE A CA 1
ATOM 1312 C C . PHE A 1 170 ? 4.618 4.660 21.999 1.00 85.50 170 PHE A C 1
ATOM 1314 O O . PHE A 1 170 ? 4.027 4.465 23.060 1.00 85.50 170 PHE A O 1
ATOM 1321 N N . LYS A 1 171 ? 5.932 4.906 21.957 1.00 84.50 171 LYS A N 1
ATOM 1322 C CA . LYS A 1 171 ? 6.765 4.934 23.169 1.00 84.50 171 LYS A CA 1
ATOM 1323 C C . LYS A 1 171 ? 6.879 6.316 23.808 1.00 84.50 171 LYS A C 1
ATOM 1325 O O . LYS A 1 171 ? 7.081 6.384 25.015 1.00 84.50 171 LYS A O 1
ATOM 1330 N N . LYS A 1 172 ? 6.815 7.395 23.023 1.00 83.94 172 LYS A N 1
ATOM 1331 C CA . LYS A 1 172 ? 7.210 8.744 23.460 1.00 83.94 172 LYS A CA 1
ATOM 1332 C C . LYS A 1 172 ? 6.131 9.821 23.310 1.00 83.94 172 LYS A C 1
ATOM 1334 O O . LYS A 1 172 ? 6.399 10.960 23.675 1.00 83.94 172 LYS A O 1
ATOM 1339 N N . THR A 1 173 ? 4.937 9.518 22.791 1.00 85.12 173 THR A N 1
ATOM 1340 C CA . THR A 1 173 ? 3.901 10.548 22.555 1.00 85.12 173 THR A CA 1
ATOM 1341 C C . THR A 1 173 ? 2.611 10.296 23.332 1.00 85.12 173 THR A C 1
ATOM 1343 O O . THR A 1 173 ? 2.289 9.160 23.676 1.00 85.12 173 THR A O 1
ATOM 1346 N N . ARG A 1 174 ? 1.836 11.370 23.567 1.00 74.56 174 ARG A N 1
ATOM 1347 C CA . ARG A 1 174 ? 0.504 11.294 24.197 1.00 74.56 174 ARG A CA 1
ATOM 1348 C C . ARG A 1 174 ? -0.481 10.453 23.384 1.00 74.56 174 ARG A C 1
ATOM 1350 O O . ARG A 1 174 ? -1.223 9.682 23.971 1.00 74.56 174 ARG A O 1
ATOM 1357 N N . VAL A 1 175 ? -0.433 10.540 22.052 1.00 77.56 175 VAL A N 1
ATOM 1358 C CA . VAL A 1 175 ? -1.269 9.722 21.154 1.00 77.56 175 VAL A CA 1
ATOM 1359 C C . VAL A 1 175 ? -1.022 8.230 21.393 1.00 77.56 175 VAL A C 1
ATOM 1361 O O . VAL A 1 175 ? -1.964 7.451 21.481 1.00 77.56 175 VAL A O 1
ATOM 1364 N N . GLY A 1 176 ? 0.241 7.840 21.587 1.00 74.62 176 GLY A N 1
ATOM 1365 C CA . GLY A 1 176 ? 0.604 6.467 21.930 1.00 74.62 176 GLY A CA 1
ATOM 1366 C C . GLY A 1 176 ? 0.092 5.993 23.295 1.00 74.62 176 GLY A C 1
ATOM 1367 O O . GLY A 1 176 ? -0.149 4.802 23.454 1.00 74.62 176 GLY A O 1
ATOM 1368 N N . LEU A 1 177 ? -0.093 6.901 24.261 1.00 71.00 177 LEU A N 1
ATOM 1369 C CA . LEU A 1 177 ? -0.697 6.594 25.565 1.00 71.00 177 LEU A CA 1
ATOM 1370 C C . LEU A 1 177 ? -2.217 6.421 25.468 1.00 71.00 177 LEU A C 1
ATOM 1372 O O . LEU A 1 177 ? -2.759 5.582 26.168 1.00 71.00 177 LEU A O 1
ATOM 1376 N N . THR A 1 178 ? -2.893 7.186 24.606 1.00 75.19 178 THR A N 1
ATOM 1377 C CA . THR A 1 178 ? -4.347 7.071 24.387 1.00 75.19 178 THR A CA 1
ATOM 1378 C C . THR A 1 178 ? -4.729 5.831 23.574 1.00 75.19 178 THR A C 1
ATOM 1380 O O . THR A 1 178 ? -5.835 5.327 23.711 1.00 75.19 178 THR A O 1
ATOM 1383 N N . LEU A 1 179 ? -3.824 5.342 22.721 1.00 67.62 179 LEU A N 1
ATOM 1384 C CA . LEU A 1 179 ? -4.005 4.129 21.917 1.00 67.62 179 LEU A CA 1
ATOM 1385 C C . LEU A 1 179 ? -3.602 2.833 22.650 1.00 67.62 179 LEU A C 1
ATOM 1387 O O . LEU A 1 179 ? -3.596 1.784 22.020 1.00 67.62 179 LEU A O 1
ATOM 1391 N N . ARG A 1 180 ? -3.173 2.885 23.915 1.00 64.56 180 ARG A N 1
ATOM 1392 C CA . ARG A 1 180 ? -2.819 1.706 24.724 1.00 64.56 180 ARG A CA 1
ATOM 1393 C C . ARG A 1 180 ? -3.922 1.389 25.714 1.00 64.56 180 ARG A C 1
ATOM 1395 O O . ARG A 1 180 ? -4.088 0.176 25.963 1.00 64.56 180 ARG A O 1
#